Protein AF-A0A2T8IE74-F1 (afdb_monomer)

Nearest PDB structures (foldseek):
  3btu-assembly3_F  TM=2.403E-01  e=1.878E+00  Saccharomyces cerevisiae
  3adf-assembly3_B  TM=2.514E-01  e=2.597E+00  Galaxea fascicularis
  3btu-assembly2_D  TM=2.233E-01  e=7.255E+00  Saccharomyces cerevisiae

Radius of gyration: 17.08 Å; Cα contacts (8 Å, |Δi|>4): 304; chains: 1; bounding box: 53×42×48 Å

pLDDT: mean 70.09, std 20.82, range [29.59, 95.25]

Solvent-accessible surface area (backbone atoms only — not comparable to full-atom values): 10323 Å² total; per-residue (Å²): 135,82,80,77,74,74,79,74,57,72,38,65,63,66,81,80,81,69,81,76,75,88,56,88,86,62,80,79,72,52,44,34,34,40,48,44,58,26,19,52,44,92,63,86,58,88,46,43,16,59,42,58,45,91,88,68,46,58,37,36,40,20,61,49,80,40,68,67,94,40,70,12,36,39,28,43,29,40,92,89,51,58,76,83,41,43,71,45,75,30,35,51,78,47,66,53,54,55,36,37,34,31,37,41,29,35,57,97,37,65,93,53,68,40,40,33,39,41,33,54,56,49,86,91,41,71,27,40,42,45,69,55,79,77,75,63,82,87,64,78,85,58,80,81,81,79,89,54,100,83,55,89,76,77,87,64,88,95,63,88,66,49,83,34,47,32,82,82,114

Secondary structure (DSSP, 8-state):
---------GGGS-----PPP--TTPPPPSEEEE-SBPEE----STTEEEEE-TTS-EEEEEEE---TTSEEEEEEE-TTS-GGGEEEEEEEEEEETTEEEEEEEEGGGTTSPEEEEEE--BTTBPPEEEEEPPP-GGG-SS----S-TT------TT---EEEE----

Organism: NCBI:txid206008

Structure (mmCIF, N/CA/C/O backbone):
data_AF-A0A2T8IE74-F1
#
_entry.id   AF-A0A2T8IE74-F1
#
loop_
_atom_site.group_PDB
_atom_site.id
_atom_site.type_symbol
_atom_site.label_atom_id
_atom_site.label_alt_id
_atom_site.label_comp_id
_atom_site.label_asym_id
_atom_site.label_entity_id
_atom_site.label_seq_id
_atom_site.pdbx_PDB_ins_code
_atom_site.Cartn_x
_atom_site.Cartn_y
_atom_site.Cartn_z
_atom_site.occupancy
_atom_site.B_iso_or_equiv
_atom_site.auth_seq_id
_atom_site.auth_comp_id
_atom_site.auth_asym_id
_atom_site.auth_atom_id
_atom_site.pdbx_PDB_model_num
ATOM 1 N N . MET A 1 1 ? -10.900 -26.994 -29.353 1.00 33.62 1 MET A N 1
ATOM 2 C CA . MET A 1 1 ? -10.834 -25.547 -29.061 1.00 33.62 1 MET A CA 1
ATOM 3 C C . MET A 1 1 ? -10.708 -25.401 -27.554 1.00 33.62 1 MET A C 1
ATOM 5 O O . MET A 1 1 ? -11.713 -25.458 -26.861 1.00 33.62 1 MET A O 1
ATOM 9 N N . SER A 1 2 ? -9.480 -25.367 -27.034 1.00 34.28 2 SER A N 1
ATOM 10 C CA . SER A 1 2 ? -9.249 -25.245 -25.591 1.00 34.28 2 SER A CA 1
ATOM 11 C C . SER A 1 2 ? -9.491 -23.800 -25.178 1.00 34.28 2 SER A C 1
ATOM 13 O O . SER A 1 2 ? -8.825 -22.900 -25.685 1.00 34.28 2 SER A O 1
ATOM 15 N N . ALA A 1 3 ? -10.462 -23.580 -24.293 1.00 34.62 3 ALA A N 1
ATOM 16 C CA . ALA A 1 3 ? -10.651 -22.296 -23.642 1.00 34.62 3 ALA A CA 1
ATOM 17 C C . ALA A 1 3 ? -9.392 -22.006 -22.821 1.00 34.62 3 ALA A C 1
ATOM 19 O O . ALA A 1 3 ? -9.129 -22.648 -21.805 1.00 34.62 3 ALA A O 1
ATOM 20 N N . GLN A 1 4 ? -8.580 -21.074 -23.308 1.00 34.59 4 GLN A N 1
ATOM 21 C CA . GLN A 1 4 ? -7.476 -20.519 -22.553 1.00 34.59 4 GLN A CA 1
ATOM 22 C C . GLN A 1 4 ? -8.116 -19.700 -21.430 1.00 34.59 4 GLN A C 1
ATOM 24 O O . GLN A 1 4 ? -8.514 -18.554 -21.633 1.00 34.59 4 GLN A O 1
ATOM 29 N N . VAL A 1 5 ? -8.300 -20.320 -20.262 1.00 36.34 5 VAL A N 1
ATOM 30 C CA . VAL A 1 5 ? -8.576 -19.589 -19.027 1.00 36.34 5 VAL A CA 1
ATOM 31 C C . VAL A 1 5 ? -7.344 -18.725 -18.816 1.00 36.34 5 VAL A C 1
ATOM 33 O O . VAL A 1 5 ? -6.303 -19.203 -18.371 1.00 36.34 5 VAL A O 1
ATOM 36 N N . SER A 1 6 ? -7.427 -17.469 -19.254 1.00 40.53 6 SER A N 1
ATOM 37 C CA . SER A 1 6 ? -6.499 -16.434 -18.827 1.00 40.53 6 SER A CA 1
ATOM 38 C C . SER A 1 6 ? -6.548 -16.475 -17.309 1.00 40.53 6 SER A C 1
ATOM 40 O O . SER A 1 6 ? -7.582 -16.160 -16.722 1.00 40.53 6 SER A O 1
ATOM 42 N N . SER A 1 7 ? -5.497 -17.007 -16.688 1.00 40.0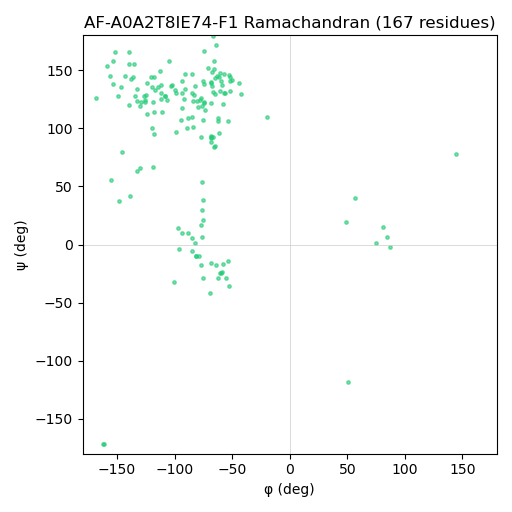6 7 SER A N 1
ATOM 43 C CA . SER A 1 7 ? -5.357 -17.050 -15.240 1.00 40.06 7 SER A CA 1
ATOM 44 C C . SER A 1 7 ? -5.252 -15.605 -14.773 1.00 40.06 7 SER A C 1
ATOM 46 O O . SER A 1 7 ? -4.153 -15.064 -14.665 1.00 40.06 7 SER A O 1
ATOM 48 N N . VAL A 1 8 ? -6.398 -14.949 -14.583 1.00 52.50 8 VAL A N 1
ATOM 49 C CA . VAL A 1 8 ? -6.469 -13.613 -14.004 1.00 52.50 8 VAL A CA 1
ATOM 50 C C . VAL A 1 8 ? -5.920 -13.763 -12.598 1.00 52.50 8 VAL A C 1
ATOM 52 O O . VAL A 1 8 ? -6.496 -14.441 -11.752 1.00 52.50 8 VAL A O 1
ATOM 55 N N . HIS A 1 9 ? -4.731 -13.217 -12.406 1.00 59.22 9 HIS A N 1
ATOM 56 C CA . HIS A 1 9 ? -4.001 -13.291 -11.159 1.00 59.22 9 HIS A CA 1
ATOM 57 C C . HIS A 1 9 ? -4.873 -12.700 -10.025 1.00 59.22 9 HIS A C 1
ATOM 59 O O . HIS A 1 9 ? -5.425 -11.616 -10.233 1.00 59.22 9 HIS A O 1
ATOM 65 N N . PRO A 1 10 ? -5.051 -13.376 -8.869 1.00 59.38 10 PRO A N 1
ATOM 66 C CA . PRO A 1 10 ? -6.010 -12.973 -7.830 1.00 59.38 10 PRO A CA 1
ATOM 67 C C . PRO A 1 10 ? -5.856 -11.519 -7.373 1.00 59.38 10 PRO A C 1
ATOM 69 O O . PRO A 1 10 ? -6.855 -10.825 -7.174 1.00 59.38 10 PRO A O 1
ATOM 72 N N . SER A 1 11 ? -4.618 -11.013 -7.322 1.00 66.38 11 SER A N 1
ATOM 73 C CA . SER A 1 11 ? -4.338 -9.606 -7.013 1.00 66.38 11 SER A CA 1
ATOM 74 C C . SER A 1 11 ? -4.995 -8.585 -7.960 1.00 66.38 11 SER A C 1
ATOM 76 O O . SER A 1 11 ? -5.096 -7.415 -7.607 1.00 66.38 11 SER A O 1
ATOM 78 N N . LEU A 1 12 ? -5.471 -8.979 -9.145 1.00 72.94 12 LEU A N 1
ATOM 79 C CA . LEU A 1 12 ? -6.146 -8.091 -10.104 1.00 72.94 12 LEU A CA 1
ATOM 80 C C . LEU A 1 12 ? -7.643 -7.920 -9.823 1.00 72.94 12 LEU A C 1
ATOM 82 O O . LEU A 1 12 ? -8.314 -7.147 -10.505 1.00 72.94 12 LEU A O 1
ATOM 86 N N . CYS A 1 13 ? -8.186 -8.648 -8.848 1.00 77.44 13 CYS A N 1
ATOM 87 C CA . CYS A 1 13 ? -9.604 -8.634 -8.505 1.00 77.44 13 CYS A CA 1
ATOM 88 C C . CYS A 1 13 ? -9.809 -8.150 -7.060 1.00 77.44 13 CYS A C 1
ATOM 90 O O . CYS A 1 13 ? -10.239 -8.932 -6.213 1.00 77.44 13 CYS A O 1
ATOM 92 N N . PRO A 1 14 ? -9.512 -6.869 -6.753 1.00 75.00 14 PRO A N 1
ATOM 93 C CA . PRO A 1 14 ? -9.696 -6.332 -5.410 1.00 75.00 14 PRO A CA 1
ATOM 94 C C . PRO A 1 14 ? -11.160 -6.437 -4.962 1.00 75.00 14 PRO A C 1
ATOM 96 O O . PRO A 1 14 ? -12.057 -6.135 -5.766 1.00 75.00 14 PRO A O 1
ATOM 99 N N . PRO A 1 15 ? -11.421 -6.777 -3.686 1.00 78.19 15 PRO A N 1
ATOM 100 C CA . PRO A 1 15 ? -12.768 -6.835 -3.145 1.00 78.19 15 PRO A CA 1
ATOM 101 C C . PRO A 1 15 ? -13.551 -5.543 -3.404 1.00 78.19 15 PRO A C 1
ATOM 103 O O . PRO A 1 15 ? -13.024 -4.423 -3.385 1.00 78.19 15 PRO A O 1
ATOM 106 N N . ARG A 1 16 ? -14.851 -5.680 -3.660 1.00 74.69 16 ARG A N 1
ATOM 107 C CA . ARG A 1 16 ? -15.762 -4.537 -3.614 1.00 74.69 16 ARG A CA 1
ATOM 108 C C . ARG A 1 16 ? -16.167 -4.365 -2.158 1.00 74.69 16 ARG A C 1
ATOM 110 O O . ARG A 1 16 ? -16.997 -5.124 -1.670 1.00 74.69 16 ARG A O 1
ATOM 117 N N . HIS A 1 17 ? -15.555 -3.410 -1.461 1.00 69.00 17 HIS A N 1
ATOM 118 C CA . HIS A 1 17 ? -16.092 -2.969 -0.178 1.00 69.00 17 HIS A CA 1
ATOM 119 C C . HIS A 1 17 ? -17.521 -2.481 -0.425 1.00 69.00 17 HIS A C 1
ATOM 121 O O . HIS A 1 17 ? -17.747 -1.627 -1.285 1.00 69.00 17 HIS A O 1
ATOM 127 N N . GLY A 1 18 ? -18.488 -3.106 0.246 1.00 56.12 18 GLY A N 1
ATOM 128 C CA . GLY A 1 18 ? -19.866 -2.632 0.251 1.00 56.12 18 GLY A CA 1
ATOM 129 C C . GLY A 1 18 ? -19.976 -1.293 0.979 1.00 56.12 18 GLY A C 1
ATOM 130 O O . GLY A 1 18 ? -18.993 -0.760 1.494 1.00 56.12 18 GLY A O 1
ATOM 131 N N . HIS A 1 19 ? -21.189 -0.752 1.037 1.00 51.59 19 HIS A N 1
ATOM 132 C CA . HIS A 1 19 ? -21.475 0.351 1.948 1.00 51.59 19 HIS A CA 1
ATOM 133 C C . HIS A 1 19 ? -21.187 -0.107 3.390 1.00 51.59 19 HIS A C 1
ATOM 135 O O . HIS A 1 19 ? -21.541 -1.248 3.714 1.00 51.59 19 HIS A O 1
ATOM 141 N N . PRO A 1 20 ? -20.543 0.718 4.238 1.00 55.06 20 PRO A N 1
ATOM 142 C CA . PRO A 1 20 ? -20.442 0.412 5.658 1.00 55.06 20 PRO A CA 1
ATOM 143 C C . PRO A 1 20 ? -21.846 0.125 6.210 1.00 55.06 20 PRO A C 1
ATOM 145 O O . PRO A 1 20 ? -22.801 0.776 5.774 1.00 55.06 20 PRO A O 1
ATOM 148 N N . PRO A 1 21 ? -22.012 -0.858 7.108 1.00 54.53 21 PRO A N 1
ATOM 149 C CA . PRO A 1 21 ? -23.257 -0.978 7.853 1.00 54.53 21 PRO A CA 1
ATOM 150 C C . PRO A 1 21 ? -23.590 0.362 8.534 1.00 54.53 21 PRO A C 1
ATOM 152 O O . PRO A 1 21 ? -22.698 1.130 8.891 1.00 54.53 21 PRO A O 1
ATOM 155 N N . ASP A 1 22 ? -24.883 0.675 8.640 1.00 55.12 22 ASP A N 1
ATOM 156 C CA . ASP A 1 22 ? -25.358 1.840 9.388 1.00 55.12 22 ASP A CA 1
ATOM 157 C C . ASP A 1 22 ? -25.053 1.602 10.872 1.00 55.12 22 ASP A C 1
ATOM 159 O O . ASP A 1 22 ? -25.802 0.931 11.584 1.00 55.12 22 ASP A O 1
ATOM 163 N N . ASP A 1 23 ? -23.890 2.078 11.310 1.00 57.84 23 ASP A N 1
ATOM 164 C CA . ASP A 1 23 ? -23.312 1.782 12.617 1.00 57.84 23 ASP A CA 1
ATOM 165 C C . ASP A 1 23 ? -23.995 2.557 13.754 1.00 57.84 23 ASP A C 1
ATOM 167 O O . ASP A 1 23 ? -23.342 2.883 14.731 1.00 57.84 23 ASP A O 1
ATOM 171 N N . GLY A 1 24 ? -25.287 2.899 13.672 1.00 60.75 24 GLY A N 1
ATOM 172 C CA . GLY A 1 24 ? -26.109 3.335 14.817 1.00 60.75 24 GLY A CA 1
ATOM 173 C C . GLY A 1 24 ? -25.531 4.431 15.740 1.00 60.75 24 GLY A C 1
ATOM 174 O O . GLY A 1 24 ? -25.974 4.549 16.882 1.00 60.75 24 GLY A O 1
ATOM 175 N N . GLY A 1 25 ? -24.539 5.209 15.289 1.00 61.03 25 GLY A N 1
ATOM 176 C CA . GLY A 1 25 ? -23.788 6.187 16.086 1.00 61.03 25 GLY A CA 1
ATOM 177 C C . GLY A 1 25 ? -22.597 5.655 16.909 1.00 61.03 25 GLY A C 1
ATOM 178 O O . GLY A 1 25 ? -22.019 6.429 17.673 1.00 61.03 25 GLY A O 1
ATOM 179 N N . ALA A 1 26 ? -22.205 4.383 16.790 1.00 65.44 26 ALA A N 1
ATOM 180 C CA . ALA A 1 26 ? -21.007 3.852 17.440 1.00 65.44 26 ALA A CA 1
ATOM 181 C C . ALA A 1 26 ? -19.727 4.328 16.719 1.00 65.44 26 ALA A C 1
ATOM 183 O O . ALA A 1 26 ? -19.686 4.349 15.487 1.00 65.44 26 ALA A O 1
ATOM 184 N N . PRO A 1 27 ? -18.666 4.716 17.452 1.00 65.06 27 PRO A N 1
ATOM 185 C CA . PRO A 1 27 ? -17.401 5.087 16.833 1.00 65.06 27 PRO A CA 1
ATOM 186 C C . PRO A 1 27 ? -16.770 3.877 16.123 1.00 65.06 27 PRO A C 1
ATOM 188 O O . PRO A 1 27 ? -16.859 2.756 16.635 1.00 65.06 27 PRO A O 1
ATOM 191 N N . PRO A 1 28 ? -16.110 4.088 14.969 1.00 68.50 28 PRO A N 1
ATOM 192 C CA . PRO A 1 28 ? -15.467 3.010 14.234 1.00 68.50 28 PRO A CA 1
ATOM 193 C C . PRO A 1 28 ? -14.384 2.341 15.096 1.00 68.50 28 PRO A C 1
ATOM 195 O O . PRO A 1 28 ? -13.740 3.006 15.916 1.00 68.50 28 PRO A O 1
ATOM 198 N N . PRO A 1 29 ? -14.157 1.029 14.923 1.00 73.44 29 PRO A N 1
ATOM 199 C CA . PRO A 1 29 ? -13.144 0.322 15.685 1.00 73.44 29 PRO A CA 1
ATOM 200 C C . PRO A 1 29 ? -11.758 0.903 15.405 1.00 73.44 29 PRO A C 1
ATOM 202 O O . PRO A 1 29 ? -11.412 1.250 14.275 1.00 73.44 29 PRO A O 1
ATOM 205 N N . SER A 1 30 ? -10.923 0.936 16.442 1.00 76.94 30 SER A N 1
ATOM 206 C CA . SER A 1 30 ? -9.517 1.338 16.350 1.00 76.94 30 SER A CA 1
ATOM 207 C C . SER A 1 30 ? -8.639 0.259 15.713 1.00 76.94 30 SER A C 1
ATOM 209 O O . SER A 1 30 ? -7.453 0.202 16.003 1.00 76.94 30 SER A O 1
ATOM 211 N N . TRP A 1 31 ? -9.204 -0.676 14.951 1.00 81.06 31 TRP A N 1
ATOM 212 C CA . TRP A 1 31 ? -8.489 -1.792 14.343 1.00 81.06 31 TRP A CA 1
ATOM 213 C C . TRP A 1 31 ? -9.198 -2.275 13.080 1.00 81.06 31 TRP A C 1
ATOM 215 O O . TRP A 1 31 ? -10.402 -2.070 12.908 1.00 81.06 31 TRP A O 1
ATOM 225 N N . VAL A 1 32 ? -8.447 -2.941 12.204 1.00 84.75 32 VAL A N 1
ATOM 226 C CA . VAL A 1 32 ? -8.966 -3.560 10.979 1.00 84.75 32 VAL A CA 1
ATOM 227 C C . VAL A 1 32 ? -8.400 -4.965 10.791 1.00 84.75 32 VAL A C 1
ATOM 229 O O . VAL A 1 32 ? -7.310 -5.282 11.272 1.00 84.75 32 VAL A O 1
ATOM 232 N N . LEU A 1 33 ? -9.131 -5.802 10.054 1.00 86.75 33 LEU A N 1
ATOM 233 C CA . LEU A 1 33 ? -8.581 -7.028 9.477 1.00 86.75 33 LEU A CA 1
ATOM 234 C C . LEU A 1 33 ? -7.835 -6.653 8.200 1.00 86.75 33 LEU A C 1
ATOM 236 O O . LEU A 1 33 ? -8.442 -6.047 7.322 1.00 86.75 33 LEU A O 1
ATOM 240 N N . LEU A 1 34 ? -6.551 -6.994 8.093 1.00 87.44 34 LEU A N 1
ATOM 241 C CA . LEU A 1 34 ? -5.734 -6.675 6.919 1.00 87.44 34 LEU A CA 1
ATOM 242 C C . LEU A 1 34 ? -5.433 -7.929 6.091 1.00 87.44 34 LEU A C 1
ATOM 244 O O . LEU A 1 34 ? -4.915 -8.916 6.620 1.00 87.44 34 LEU A O 1
ATOM 248 N N . ASP A 1 35 ? -5.723 -7.867 4.791 1.00 87.94 35 ASP A N 1
ATOM 249 C CA . ASP A 1 35 ? -5.250 -8.846 3.815 1.00 87.94 35 ASP A CA 1
ATOM 250 C C . ASP A 1 35 ? -3.727 -8.745 3.674 1.00 87.94 35 ASP A C 1
ATOM 252 O O . ASP A 1 35 ? -3.162 -7.662 3.494 1.00 87.94 35 ASP A O 1
ATOM 256 N N . LEU A 1 36 ? -3.060 -9.894 3.752 1.00 85.62 36 LEU A N 1
ATOM 257 C CA . LEU A 1 36 ? -1.616 -9.986 3.583 1.00 85.62 36 LEU A CA 1
ATOM 258 C C . LEU A 1 36 ? -1.188 -9.893 2.119 1.00 85.62 36 LEU A C 1
ATOM 260 O O . LEU A 1 36 ? -0.019 -9.623 1.831 1.00 85.62 36 LEU A O 1
ATOM 264 N N . HIS A 1 37 ? -2.121 -10.098 1.196 1.00 85.94 37 HIS A N 1
ATOM 265 C CA . HIS A 1 37 ? -1.908 -9.884 -0.222 1.00 85.94 37 HIS A CA 1
ATOM 266 C C . HIS A 1 37 ? -2.353 -8.472 -0.589 1.00 85.94 37 HIS A C 1
ATOM 268 O O . HIS A 1 37 ? -3.453 -8.025 -0.265 1.00 85.94 37 HIS A O 1
ATOM 274 N N . ALA A 1 38 ? -1.481 -7.757 -1.289 1.00 86.19 38 ALA A N 1
ATOM 275 C CA . ALA A 1 38 ? -1.827 -6.481 -1.877 1.00 86.19 38 ALA A CA 1
ATOM 276 C C . ALA A 1 38 ? -2.278 -6.675 -3.329 1.00 86.19 38 ALA A C 1
ATOM 278 O O . ALA A 1 38 ? -1.735 -7.472 -4.100 1.00 86.19 38 ALA A O 1
ATOM 279 N N . TYR A 1 39 ? -3.295 -5.908 -3.696 1.00 87.31 39 TYR A N 1
ATOM 280 C CA . TYR A 1 39 ? -3.957 -5.976 -4.989 1.00 87.31 39 TYR A CA 1
ATOM 281 C C . TYR A 1 39 ? -3.299 -5.019 -5.974 1.00 87.31 39 TYR A C 1
ATOM 283 O O . TYR A 1 39 ? -2.856 -3.940 -5.597 1.00 87.31 39 TYR A O 1
ATOM 291 N N . VAL A 1 40 ? -3.268 -5.373 -7.251 1.00 86.88 40 VAL A N 1
ATOM 292 C CA . VAL A 1 40 ? -2.754 -4.516 -8.318 1.00 86.88 40 VAL A CA 1
ATOM 293 C C . VAL A 1 40 ? -3.938 -3.848 -9.003 1.00 86.88 40 VAL A C 1
ATOM 295 O O . VAL A 1 40 ? -4.597 -4.454 -9.846 1.00 86.88 40 VAL A O 1
ATOM 298 N N . ALA A 1 41 ? -4.248 -2.614 -8.608 1.00 86.31 41 ALA A N 1
ATOM 299 C CA . ALA A 1 41 ? -5.403 -1.892 -9.132 1.00 86.31 41 ALA A CA 1
ATOM 300 C C . ALA A 1 41 ? -5.255 -0.373 -9.011 1.00 86.31 41 ALA A C 1
ATOM 302 O O . ALA A 1 41 ? -4.739 0.143 -8.019 1.00 86.31 41 ALA A O 1
ATOM 303 N N . ASP A 1 42 ? -5.785 0.340 -10.003 1.00 88.50 42 ASP A N 1
ATOM 304 C CA . ASP A 1 42 ? -5.927 1.793 -9.993 1.00 88.50 42 ASP A CA 1
ATOM 305 C C . ASP A 1 42 ? -7.117 2.198 -9.102 1.00 88.50 42 ASP A C 1
ATOM 307 O O . ASP A 1 42 ? -8.269 2.192 -9.536 1.00 88.50 42 ASP A O 1
ATOM 311 N N . ARG A 1 43 ? -6.852 2.466 -7.817 1.00 84.75 43 ARG A N 1
ATOM 312 C CA . ARG A 1 43 ? -7.863 2.904 -6.839 1.00 84.75 43 ARG A CA 1
ATOM 313 C C . ARG A 1 43 ? -7.418 4.143 -6.074 1.00 84.75 43 ARG A C 1
ATOM 315 O O . ARG A 1 43 ? -7.186 4.068 -4.879 1.00 84.75 43 ARG A O 1
ATOM 322 N N . GLU A 1 44 ? -7.280 5.278 -6.744 1.00 88.38 44 GLU A N 1
ATOM 323 C CA . GLU A 1 44 ? -6.916 6.524 -6.064 1.00 88.38 44 GLU A CA 1
ATOM 324 C C . GLU A 1 44 ? -8.028 7.059 -5.142 1.00 88.38 44 GLU A C 1
ATOM 326 O O . GLU A 1 44 ? -9.212 7.028 -5.478 1.00 88.38 44 GLU A O 1
ATOM 331 N N . ASN A 1 45 ? -7.639 7.551 -3.964 1.00 87.56 45 ASN A N 1
ATOM 332 C CA . ASN A 1 45 ? -8.503 8.162 -2.951 1.00 87.56 45 ASN A CA 1
ATOM 333 C C . ASN A 1 45 ? -7.663 8.994 -1.943 1.00 87.56 45 ASN A C 1
ATOM 335 O O . ASN A 1 45 ? -6.450 9.139 -2.093 1.00 87.56 45 ASN A O 1
ATOM 339 N N . ALA A 1 46 ? -8.283 9.476 -0.861 1.00 88.25 46 ALA A N 1
ATOM 340 C CA . ALA A 1 46 ? -7.616 10.266 0.182 1.00 88.25 46 ALA A CA 1
ATOM 341 C C . ALA A 1 46 ? -6.514 9.525 0.979 1.00 88.25 46 ALA A C 1
ATOM 343 O O . ALA A 1 46 ? -5.687 10.173 1.616 1.00 88.25 46 ALA A O 1
ATOM 344 N N . THR A 1 47 ? -6.475 8.189 0.949 1.00 90.19 47 THR A N 1
ATOM 345 C CA . THR A 1 47 ? -5.438 7.354 1.590 1.00 90.19 47 THR A CA 1
ATOM 346 C C . THR A 1 47 ? -4.341 6.942 0.603 1.00 90.19 47 THR A C 1
ATOM 348 O O . THR A 1 47 ? -3.554 6.036 0.869 1.00 90.19 47 THR A O 1
ATOM 351 N N . SER A 1 48 ? -4.274 7.589 -0.562 1.00 94.12 48 SER A N 1
ATOM 352 C CA . SER A 1 48 ? -3.271 7.282 -1.578 1.00 94.12 48 SER A CA 1
ATOM 353 C C . SER A 1 48 ? -1.956 7.999 -1.303 1.00 94.12 48 SER A C 1
ATOM 355 O O . SER A 1 48 ? -1.906 9.223 -1.222 1.00 94.12 48 SER A O 1
ATOM 357 N N . ALA A 1 49 ? -0.880 7.226 -1.204 1.00 95.25 49 ALA A N 1
ATOM 358 C CA . ALA A 1 49 ? 0.483 7.708 -1.067 1.00 95.25 49 ALA A CA 1
ATOM 359 C C . ALA A 1 49 ? 1.312 7.391 -2.316 1.00 95.25 49 ALA A C 1
ATOM 361 O O . ALA A 1 49 ? 1.112 6.371 -2.978 1.00 95.25 49 ALA A O 1
ATOM 362 N N . TYR A 1 50 ? 2.280 8.257 -2.604 1.00 95.12 50 TYR A N 1
ATOM 363 C CA . TYR A 1 50 ? 3.106 8.209 -3.806 1.00 95.12 50 TYR A CA 1
ATOM 364 C C . TYR A 1 50 ? 4.573 8.000 -3.454 1.00 95.12 50 TYR A C 1
ATOM 366 O O . TYR A 1 50 ? 5.066 8.546 -2.468 1.00 95.12 50 TYR A O 1
ATOM 374 N N . GLY A 1 51 ? 5.285 7.244 -4.284 1.00 92.12 51 GLY A N 1
ATOM 375 C CA . GLY A 1 51 ? 6.712 7.002 -4.124 1.00 92.12 51 GLY A CA 1
ATOM 376 C C . GLY A 1 51 ? 7.370 6.507 -5.405 1.00 92.12 51 GLY A C 1
ATOM 377 O O . GLY A 1 51 ? 6.766 6.486 -6.479 1.00 92.12 51 GLY A O 1
ATOM 378 N N . VAL A 1 52 ? 8.634 6.104 -5.279 1.00 90.69 52 VAL A N 1
ATOM 379 C CA . VAL A 1 52 ? 9.461 5.639 -6.398 1.00 90.69 52 VAL A CA 1
ATOM 380 C C . VAL A 1 52 ? 10.200 4.365 -5.999 1.00 90.69 52 VAL A C 1
ATOM 382 O O . VAL A 1 52 ? 10.882 4.322 -4.972 1.00 90.69 52 VAL A O 1
ATOM 385 N N . MET A 1 53 ? 10.089 3.323 -6.818 1.00 86.44 53 MET A N 1
ATOM 386 C CA . MET A 1 53 ? 10.769 2.039 -6.627 1.00 86.44 53 MET A CA 1
ATOM 387 C C . MET A 1 53 ? 12.264 2.125 -6.968 1.00 86.44 53 MET A C 1
ATOM 389 O O . MET A 1 53 ? 12.738 3.107 -7.537 1.00 86.44 53 MET A O 1
ATOM 393 N N . SER A 1 54 ? 13.057 1.120 -6.586 1.00 84.00 54 SER A N 1
ATOM 394 C CA . SER A 1 54 ? 14.515 1.103 -6.796 1.00 84.00 54 SER A CA 1
ATOM 395 C C . SER A 1 54 ? 14.939 1.168 -8.263 1.00 84.00 54 SER A C 1
ATOM 397 O O . SER A 1 54 ? 16.039 1.631 -8.555 1.00 84.00 54 SER A O 1
ATOM 399 N N . ASN A 1 55 ? 14.071 0.737 -9.175 1.00 81.62 55 ASN A N 1
ATOM 400 C CA . ASN A 1 55 ? 14.257 0.832 -10.621 1.00 81.62 55 ASN A CA 1
ATOM 401 C C . ASN A 1 55 ? 13.876 2.209 -11.203 1.00 81.62 55 ASN A C 1
ATOM 403 O O . ASN A 1 55 ? 13.970 2.387 -12.412 1.00 81.62 55 ASN A O 1
ATOM 407 N N . GLY A 1 56 ? 13.447 3.163 -10.371 1.00 86.12 56 GLY A N 1
ATOM 408 C CA . GLY A 1 56 ? 13.022 4.496 -10.801 1.00 86.12 56 GLY A CA 1
ATOM 409 C C . GLY A 1 56 ? 11.549 4.596 -11.204 1.00 86.12 56 GLY A C 1
ATOM 410 O O . GLY A 1 56 ? 11.088 5.695 -11.497 1.00 86.12 56 GLY A O 1
ATOM 411 N N . GLU A 1 57 ? 10.797 3.494 -11.183 1.00 87.38 57 GLU A N 1
ATOM 412 C CA . GLU A 1 57 ? 9.381 3.512 -11.549 1.00 87.38 57 GLU A CA 1
ATOM 413 C C . GLU A 1 57 ? 8.508 4.115 -10.452 1.00 87.38 57 GLU A C 1
ATOM 415 O O . GLU A 1 57 ? 8.704 3.864 -9.257 1.00 87.38 57 GLU A O 1
ATOM 420 N N . ALA A 1 58 ? 7.509 4.888 -10.874 1.00 91.56 58 ALA A N 1
ATOM 421 C CA . ALA A 1 58 ? 6.519 5.456 -9.975 1.00 91.56 58 ALA A CA 1
ATOM 422 C C . ALA A 1 58 ? 5.621 4.355 -9.400 1.00 91.56 58 ALA A C 1
ATOM 424 O O . ALA A 1 58 ? 5.194 3.436 -10.103 1.00 91.56 58 ALA A O 1
ATOM 425 N N . ILE A 1 59 ? 5.302 4.487 -8.117 1.00 92.00 59 ILE A N 1
ATOM 426 C CA . 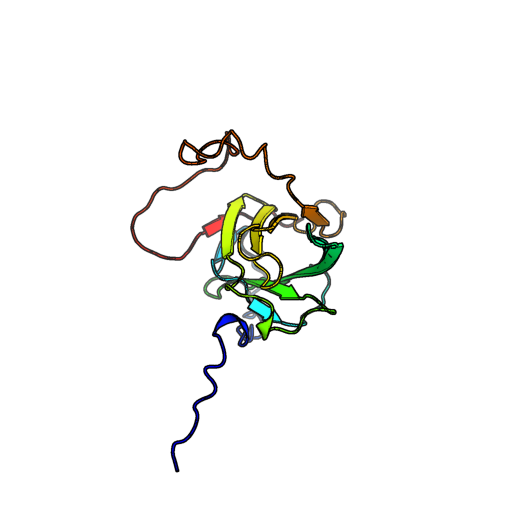ILE A 1 59 ? 4.377 3.611 -7.409 1.00 92.00 59 ILE A CA 1
ATOM 427 C C . ILE A 1 59 ? 3.396 4.465 -6.609 1.00 92.00 59 ILE A C 1
ATOM 429 O O . ILE A 1 59 ? 3.783 5.405 -5.913 1.00 92.00 59 ILE A O 1
ATOM 433 N N . ARG A 1 60 ? 2.118 4.115 -6.702 1.00 94.06 60 ARG A N 1
ATOM 434 C CA . ARG A 1 60 ? 1.055 4.623 -5.844 1.00 94.06 60 ARG A CA 1
ATOM 435 C C . ARG A 1 60 ? 0.514 3.476 -5.013 1.00 94.06 60 ARG A C 1
ATOM 437 O O . ARG A 1 60 ? 0.291 2.379 -5.518 1.00 94.06 60 ARG A O 1
ATOM 444 N N . VAL A 1 61 ? 0.312 3.740 -3.736 1.00 93.56 61 VAL A N 1
ATOM 445 C CA . VAL A 1 61 ? -0.204 2.774 -2.776 1.00 93.56 61 VAL A CA 1
ATOM 446 C C . VAL A 1 61 ? -1.423 3.373 -2.126 1.00 93.56 61 VAL A C 1
ATOM 448 O O . VAL A 1 61 ? -1.363 4.492 -1.624 1.00 93.56 61 VAL A O 1
ATOM 451 N N . THR A 1 62 ? -2.511 2.624 -2.115 1.00 92.81 62 THR A N 1
ATOM 452 C CA . THR A 1 62 ? -3.774 3.083 -1.562 1.00 92.81 62 THR A CA 1
ATOM 453 C C . THR A 1 62 ? -4.271 2.099 -0.529 1.00 92.81 62 THR A C 1
ATOM 455 O O . THR A 1 62 ? -4.456 0.918 -0.831 1.00 92.81 62 THR A O 1
ATOM 458 N N . PHE A 1 63 ? -4.527 2.587 0.683 1.00 90.56 63 PHE A N 1
ATOM 459 C CA . PHE A 1 63 ? -5.092 1.748 1.725 1.00 90.56 63 PHE A CA 1
ATOM 460 C C . PHE A 1 63 ? -6.621 1.763 1.665 1.00 90.56 63 PHE A C 1
ATOM 462 O O . PHE A 1 63 ? -7.261 2.771 1.968 1.00 90.56 63 PHE A O 1
ATOM 469 N N . CYS A 1 64 ? -7.217 0.649 1.247 1.00 88.75 64 CYS A N 1
ATOM 470 C CA . CYS A 1 64 ? -8.662 0.477 1.221 1.00 88.75 64 CYS A CA 1
ATOM 471 C C . CYS A 1 64 ? -9.097 -0.089 2.572 1.00 88.75 64 CYS A C 1
ATOM 473 O O . CYS A 1 64 ? -8.954 -1.286 2.819 1.00 88.75 64 CYS A O 1
ATOM 475 N N . THR A 1 65 ? -9.608 0.772 3.448 1.00 86.19 65 THR A N 1
ATOM 476 C CA . THR A 1 65 ? -10.124 0.358 4.753 1.00 86.19 65 THR A CA 1
ATOM 477 C C . THR A 1 65 ? -11.578 -0.097 4.649 1.00 86.19 65 THR A C 1
ATOM 479 O O . THR A 1 65 ? -12.355 0.392 3.823 1.00 86.19 65 THR A O 1
ATOM 482 N N . ALA A 1 66 ? -11.935 -1.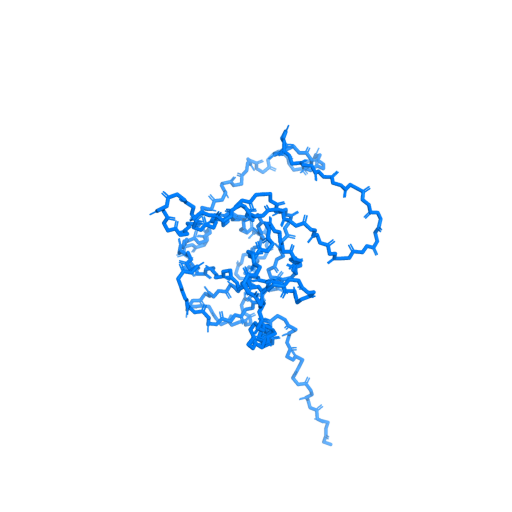069 5.479 1.00 84.75 66 ALA A N 1
ATOM 483 C CA . ALA A 1 66 ? -13.299 -1.511 5.713 1.00 84.75 66 ALA A CA 1
ATOM 484 C C . ALA A 1 66 ? -13.476 -1.882 7.191 1.00 84.75 66 ALA A C 1
ATOM 486 O O . ALA A 1 66 ? -12.537 -2.411 7.798 1.00 84.75 66 ALA A O 1
ATOM 487 N N . PRO A 1 67 ? -14.657 -1.619 7.776 1.00 82.00 67 PRO A N 1
ATOM 488 C CA . PRO A 1 67 ? -14.937 -2.009 9.148 1.00 82.00 67 PRO A CA 1
ATOM 489 C C . PRO A 1 67 ? -15.006 -3.545 9.263 1.00 82.00 67 PRO A C 1
ATOM 491 O O . PRO A 1 67 ? -15.629 -4.195 8.415 1.00 82.00 67 PRO A O 1
ATOM 494 N N . PRO A 1 68 ? -14.408 -4.151 10.304 1.00 79.94 68 PRO A N 1
ATOM 495 C CA . PRO A 1 68 ? -14.613 -5.560 10.625 1.00 79.94 68 PRO A CA 1
ATOM 496 C C . PRO A 1 68 ? -16.112 -5.924 10.672 1.00 79.94 68 PRO A C 1
ATOM 498 O O . PRO A 1 68 ? -16.911 -5.130 11.167 1.00 79.94 68 PRO A O 1
ATOM 501 N N . PRO A 1 69 ? -16.524 -7.111 10.181 1.00 80.50 69 PRO A N 1
ATOM 502 C CA . PRO A 1 69 ? -15.696 -8.251 9.776 1.00 80.50 69 PRO A CA 1
ATOM 503 C C . PRO A 1 69 ? -15.165 -8.186 8.333 1.00 80.50 69 PRO A C 1
ATOM 505 O O . PRO A 1 69 ? -14.575 -9.159 7.867 1.00 80.50 69 PRO A O 1
ATOM 508 N N . LEU A 1 70 ? -15.376 -7.084 7.603 1.00 84.00 70 LEU A N 1
ATOM 509 C CA . LEU A 1 70 ? -14.802 -6.931 6.267 1.00 84.00 70 LEU A CA 1
ATOM 510 C C . LEU A 1 70 ? -13.275 -6.802 6.350 1.00 84.00 70 LEU A C 1
ATOM 512 O O . LEU A 1 70 ? -12.720 -6.271 7.313 1.00 84.00 70 LEU A O 1
ATOM 516 N N . VAL A 1 71 ? -12.601 -7.299 5.315 1.00 85.31 71 VAL A N 1
ATOM 517 C CA . VAL A 1 71 ? -11.140 -7.314 5.230 1.00 85.31 71 VAL A CA 1
ATOM 518 C C . VAL A 1 71 ? -10.671 -6.071 4.484 1.00 85.31 71 VAL A C 1
ATOM 520 O O . VAL A 1 71 ? -10.981 -5.895 3.310 1.00 85.31 71 VAL A O 1
ATOM 523 N N . SER A 1 72 ? -9.917 -5.222 5.172 1.00 88.62 72 SER A N 1
ATOM 524 C CA . SER A 1 72 ? -9.161 -4.124 4.575 1.00 88.62 72 SER A CA 1
ATOM 525 C C . SER A 1 72 ? -7.982 -4.668 3.776 1.00 88.62 72 SER A C 1
ATOM 527 O O . SER A 1 72 ? -7.425 -5.712 4.101 1.00 88.62 72 SER A O 1
ATOM 529 N N . TYR A 1 73 ? -7.547 -3.945 2.753 1.00 89.81 73 TYR A N 1
ATOM 530 C CA . TYR A 1 73 ? -6.424 -4.366 1.918 1.00 89.81 73 TYR A CA 1
ATOM 531 C C . TYR A 1 73 ? -5.697 -3.165 1.323 1.00 89.81 73 TYR A C 1
ATOM 533 O O . TYR A 1 73 ? -6.205 -2.042 1.295 1.00 89.81 73 TYR A O 1
ATOM 541 N N . ILE A 1 74 ? -4.503 -3.408 0.794 1.00 90.69 74 ILE A N 1
ATOM 542 C CA . ILE A 1 74 ? -3.721 -2.397 0.086 1.00 90.69 74 ILE A CA 1
ATOM 543 C C . ILE A 1 74 ? -3.820 -2.624 -1.421 1.00 90.69 74 ILE A C 1
ATOM 545 O O . ILE A 1 74 ? -3.704 -3.751 -1.899 1.00 90.69 74 ILE A O 1
ATOM 549 N N . CYS A 1 75 ? -4.004 -1.542 -2.174 1.00 90.56 75 CYS A N 1
ATOM 550 C CA . CYS A 1 75 ? -3.803 -1.516 -3.615 1.00 90.56 75 CYS A CA 1
ATOM 551 C C . CYS A 1 75 ? -2.442 -0.912 -3.947 1.00 90.56 75 CYS A C 1
ATOM 553 O O . CYS A 1 75 ? -2.094 0.159 -3.459 1.00 90.56 75 CYS A O 1
ATOM 555 N N . VAL A 1 76 ? -1.706 -1.575 -4.825 1.00 90.31 76 VAL A N 1
ATOM 556 C CA . VAL A 1 76 ? -0.489 -1.084 -5.456 1.00 90.31 76 VAL A CA 1
ATOM 557 C C . VAL A 1 76 ? -0.805 -0.782 -6.914 1.00 90.31 76 VAL A C 1
ATOM 559 O O . VAL A 1 76 ? -1.328 -1.623 -7.642 1.00 90.31 76 VAL A O 1
ATOM 562 N N . TRP A 1 77 ? -0.471 0.420 -7.356 1.00 90.25 77 TRP A N 1
ATOM 563 C CA . TRP A 1 77 ? -0.604 0.843 -8.738 1.00 90.25 77 TRP A CA 1
ATOM 564 C C . TRP A 1 77 ? 0.718 1.394 -9.249 1.00 90.25 77 TRP A C 1
ATOM 566 O O . TRP A 1 77 ? 1.305 2.290 -8.646 1.00 90.25 77 TRP A O 1
ATOM 576 N N . CYS A 1 78 ? 1.167 0.879 -10.386 1.00 88.44 78 CYS A N 1
ATOM 577 C CA . CYS A 1 78 ? 2.361 1.352 -11.070 1.00 88.44 78 CYS A CA 1
ATOM 578 C C . CYS A 1 78 ? 1.922 1.846 -12.455 1.00 88.44 78 CYS A C 1
ATOM 580 O O . CYS A 1 78 ? 1.701 1.014 -13.330 1.00 88.44 78 CYS A O 1
ATOM 582 N N . PRO A 1 79 ? 1.764 3.163 -12.679 1.00 84.25 79 PRO A N 1
ATOM 583 C CA . PRO A 1 79 ? 1.134 3.686 -13.897 1.00 84.25 79 PRO A CA 1
ATOM 584 C C . PRO A 1 79 ? 1.899 3.339 -15.181 1.00 84.25 79 PRO A C 1
ATOM 586 O O . PRO A 1 79 ? 1.297 3.201 -16.241 1.00 84.25 79 PRO A O 1
ATOM 589 N N . ASN A 1 80 ? 3.218 3.169 -15.082 1.00 84.75 80 ASN A N 1
ATOM 590 C CA . ASN A 1 80 ? 4.091 2.886 -16.222 1.00 84.75 80 ASN A CA 1
ATOM 591 C C . ASN A 1 80 ? 4.382 1.390 -16.408 1.00 84.75 80 ASN A C 1
ATOM 593 O O . ASN A 1 80 ? 5.076 1.013 -17.350 1.00 84.75 80 ASN A O 1
ATOM 597 N N . LEU A 1 81 ? 3.899 0.532 -15.504 1.00 79.25 81 LEU A N 1
ATOM 598 C CA . LEU A 1 81 ? 4.139 -0.903 -15.567 1.00 79.25 81 LEU A CA 1
ATOM 599 C C . LEU A 1 81 ? 2.842 -1.626 -15.886 1.00 79.25 81 LEU A C 1
ATOM 601 O O . LEU A 1 81 ? 1.820 -1.441 -15.227 1.00 79.25 81 LEU A O 1
ATOM 605 N N . LEU A 1 82 ? 2.903 -2.516 -16.873 1.00 78.00 82 LEU A N 1
ATOM 606 C CA . LEU A 1 82 ? 1.808 -3.447 -17.098 1.00 78.00 82 LEU A CA 1
ATOM 607 C C . LEU A 1 82 ? 1.661 -4.350 -15.865 1.00 78.00 82 LEU A C 1
ATOM 609 O O . LEU A 1 82 ? 2.674 -4.753 -15.290 1.00 78.00 82 LEU A O 1
ATOM 613 N N . PRO A 1 83 ? 0.439 -4.756 -15.481 1.00 71.19 83 PRO A N 1
ATOM 614 C CA . PRO A 1 83 ? 0.255 -5.665 -14.352 1.00 71.19 83 PRO A CA 1
ATOM 615 C C . PRO A 1 83 ? 1.046 -6.979 -14.481 1.00 71.19 83 PRO A C 1
ATOM 617 O O . PRO A 1 83 ? 1.488 -7.531 -13.481 1.00 71.19 83 PRO A O 1
ATOM 620 N N . SER A 1 84 ? 1.300 -7.444 -15.711 1.00 71.31 84 SER A N 1
ATOM 621 C CA . SER A 1 84 ? 2.137 -8.616 -16.014 1.00 71.31 84 SER A CA 1
ATOM 622 C C . SER A 1 84 ? 3.632 -8.433 -15.721 1.00 71.31 84 SER A C 1
ATOM 624 O O . SER A 1 84 ? 4.376 -9.412 -15.697 1.00 71.31 84 SER A O 1
ATOM 626 N N . GLU A 1 85 ? 4.092 -7.194 -15.541 1.00 74.88 85 GLU A N 1
ATOM 627 C CA . GLU A 1 85 ? 5.467 -6.876 -15.146 1.00 74.88 85 GLU A CA 1
ATOM 628 C C . GLU A 1 85 ? 5.677 -7.005 -13.634 1.00 74.88 85 GLU A C 1
ATOM 630 O O . GLU A 1 85 ? 6.816 -6.986 -13.168 1.00 74.88 85 GLU A O 1
ATOM 635 N N . LEU A 1 86 ? 4.611 -7.179 -12.851 1.00 70.06 86 LEU A N 1
ATOM 636 C CA . LEU A 1 86 ? 4.709 -7.574 -11.452 1.00 70.06 86 LEU A CA 1
ATOM 637 C C . LEU A 1 86 ? 4.813 -9.103 -11.401 1.00 70.06 86 LEU A C 1
ATOM 639 O O . LEU A 1 86 ? 3.873 -9.817 -11.730 1.00 70.06 86 LEU A O 1
ATOM 643 N N . VAL A 1 87 ? 5.994 -9.617 -11.042 1.00 61.62 87 VAL A N 1
ATOM 644 C CA . VAL A 1 87 ? 6.291 -11.070 -11.084 1.00 61.62 87 VAL A CA 1
ATOM 645 C C . VAL A 1 87 ? 5.638 -11.824 -9.942 1.00 61.62 87 VAL A C 1
ATOM 647 O O . VAL A 1 87 ? 5.372 -13.016 -10.059 1.00 61.62 87 VAL A O 1
ATOM 650 N N . MET A 1 88 ? 5.440 -11.142 -8.820 1.00 63.19 88 MET A N 1
ATOM 651 C CA . MET A 1 88 ? 4.872 -11.717 -7.614 1.00 63.19 88 MET A CA 1
ATOM 652 C C . MET A 1 88 ? 3.884 -10.726 -7.030 1.00 63.19 88 MET A C 1
ATOM 654 O O . MET A 1 88 ? 4.138 -9.517 -7.066 1.00 63.19 88 MET A O 1
ATOM 658 N N . GLU A 1 89 ? 2.779 -11.240 -6.487 1.00 70.50 89 GLU A N 1
ATOM 659 C CA . GLU A 1 89 ? 1.806 -10.389 -5.816 1.00 70.50 89 GLU A CA 1
ATOM 660 C C . GLU A 1 89 ? 2.513 -9.600 -4.708 1.00 70.50 89 GLU A C 1
ATOM 662 O O . GLU A 1 89 ? 3.260 -10.191 -3.911 1.00 70.50 89 GLU A O 1
ATOM 667 N N . PRO A 1 90 ? 2.323 -8.272 -4.658 1.00 78.25 90 PRO A N 1
ATOM 668 C CA . PRO A 1 90 ? 2.803 -7.486 -3.541 1.00 78.25 90 PRO A CA 1
ATOM 669 C C . PRO A 1 90 ? 2.316 -8.099 -2.225 1.00 78.25 90 PRO A C 1
ATOM 671 O O . PRO A 1 90 ? 1.151 -8.469 -2.099 1.00 78.25 90 PRO A O 1
ATOM 674 N N . THR A 1 91 ? 3.218 -8.265 -1.262 1.00 85.50 91 THR A N 1
ATOM 675 C CA . THR A 1 91 ? 2.912 -8.938 0.011 1.00 85.50 91 THR A CA 1
ATOM 676 C C . THR A 1 91 ? 3.136 -7.972 1.160 1.00 85.50 91 THR A C 1
ATOM 678 O O . THR A 1 91 ? 4.156 -7.281 1.185 1.00 85.50 91 THR A O 1
ATOM 681 N N . VAL A 1 92 ? 2.206 -7.933 2.107 1.00 86.06 92 VAL A N 1
ATOM 682 C CA . VAL A 1 92 ? 2.378 -7.270 3.398 1.00 86.06 92 VAL A CA 1
ATOM 683 C C . VAL A 1 92 ? 3.237 -8.168 4.285 1.00 86.06 92 VAL A C 1
ATOM 685 O O . VAL A 1 92 ? 2.939 -9.345 4.472 1.00 86.06 92 VAL A O 1
ATOM 688 N N . GLU A 1 93 ? 4.322 -7.615 4.819 1.00 85.56 93 GLU A N 1
ATOM 689 C CA . GLU A 1 93 ? 5.263 -8.334 5.685 1.00 85.56 93 GLU A CA 1
ATOM 690 C C . GLU A 1 93 ? 5.032 -8.023 7.166 1.00 85.56 93 GLU A C 1
ATOM 692 O O . GLU A 1 93 ? 5.263 -8.880 8.016 1.00 85.56 93 GLU A O 1
ATOM 697 N N . ALA A 1 94 ? 4.597 -6.800 7.474 1.00 83.25 94 ALA A N 1
ATOM 698 C CA . ALA A 1 94 ? 4.281 -6.358 8.826 1.00 83.25 94 ALA A CA 1
ATOM 699 C C . ALA A 1 94 ? 3.335 -5.154 8.789 1.00 83.25 94 ALA A C 1
ATOM 701 O O . ALA A 1 94 ? 3.347 -4.371 7.838 1.00 83.25 94 ALA A O 1
ATOM 702 N N . ALA A 1 95 ? 2.554 -4.979 9.848 1.00 85.00 95 ALA A N 1
ATOM 703 C CA . ALA A 1 95 ? 1.735 -3.797 10.063 1.00 85.00 95 ALA A CA 1
ATOM 704 C C . ALA A 1 95 ? 1.658 -3.506 11.563 1.00 85.00 95 ALA A C 1
ATOM 706 O O . ALA A 1 95 ? 1.479 -4.428 12.355 1.00 85.00 95 ALA A O 1
ATOM 707 N N . GLU A 1 96 ? 1.817 -2.239 11.930 1.00 84.81 96 GLU A N 1
ATOM 708 C CA . GLU A 1 96 ? 1.816 -1.754 13.311 1.00 84.81 96 GLU A CA 1
ATOM 709 C C . GLU A 1 96 ? 1.263 -0.333 13.317 1.00 84.81 96 GLU A C 1
ATOM 711 O O . GLU A 1 96 ? 1.754 0.512 12.570 1.00 84.81 96 GLU A O 1
ATOM 716 N N . GLU A 1 97 ? 0.268 -0.063 14.159 1.00 84.94 97 GLU A N 1
ATOM 717 C CA . GLU A 1 97 ? -0.367 1.255 14.252 1.00 84.94 97 GLU A CA 1
ATOM 718 C C . GLU A 1 97 ? -0.801 1.807 12.879 1.00 84.94 97 GLU A C 1
ATOM 720 O O . GLU A 1 97 ? -1.631 1.223 12.184 1.00 84.94 97 GLU A O 1
ATOM 725 N N . ASP A 1 98 ? -0.233 2.944 12.477 1.00 86.00 98 ASP A N 1
ATOM 726 C CA . ASP A 1 98 ? -0.487 3.613 11.208 1.00 86.00 98 ASP A CA 1
ATOM 727 C C . ASP A 1 98 ? 0.515 3.214 10.108 1.00 86.00 98 ASP A C 1
ATOM 729 O O . ASP A 1 98 ? 0.526 3.823 9.039 1.00 86.00 98 ASP A O 1
ATOM 733 N N . LEU A 1 99 ? 1.344 2.189 10.331 1.00 89.69 99 LEU A N 1
ATOM 734 C CA . LEU A 1 99 ? 2.396 1.741 9.421 1.00 89.69 99 LEU A CA 1
ATOM 735 C C . LEU A 1 99 ? 2.091 0.372 8.817 1.00 89.69 99 LEU A C 1
ATOM 737 O O . LEU A 1 99 ? 1.738 -0.579 9.511 1.00 89.69 99 LEU A O 1
ATOM 741 N N . VAL A 1 100 ? 2.342 0.239 7.515 1.00 89.75 100 VAL A N 1
ATOM 742 C CA . VAL A 1 100 ? 2.321 -1.049 6.818 1.00 89.75 100 VAL A CA 1
ATOM 743 C C . VAL A 1 100 ? 3.587 -1.219 5.994 1.00 89.75 100 VAL A C 1
ATOM 745 O O . VAL A 1 100 ? 3.865 -0.452 5.071 1.00 89.75 100 VAL A O 1
ATOM 748 N N . HIS A 1 101 ? 4.356 -2.255 6.314 1.00 90.12 101 HIS A N 1
ATOM 749 C CA . HIS A 1 101 ? 5.512 -2.691 5.546 1.00 90.12 101 HIS A CA 1
ATOM 750 C C . HIS A 1 101 ? 5.091 -3.750 4.537 1.00 90.12 101 HIS A C 1
ATOM 752 O O . HIS A 1 101 ? 4.531 -4.788 4.888 1.00 90.12 101 HIS A O 1
ATOM 758 N N . PHE A 1 102 ? 5.404 -3.508 3.272 1.00 88.88 102 PHE A N 1
ATOM 759 C CA . PHE A 1 102 ? 5.114 -4.436 2.192 1.00 88.88 102 PHE A CA 1
ATOM 760 C C . PHE A 1 102 ? 6.277 -4.496 1.202 1.00 88.88 102 PHE A C 1
ATOM 762 O O . PHE A 1 102 ? 7.196 -3.666 1.205 1.00 88.88 102 PHE A O 1
ATOM 769 N N . ARG A 1 103 ? 6.247 -5.522 0.354 1.00 87.81 103 ARG A N 1
ATOM 770 C CA . ARG A 1 103 ? 7.232 -5.746 -0.702 1.00 87.81 103 ARG A CA 1
ATOM 771 C C . ARG A 1 103 ? 6.581 -5.775 -2.077 1.00 87.81 103 ARG A C 1
ATOM 773 O O . ARG A 1 103 ? 5.503 -6.340 -2.240 1.00 87.81 103 ARG A O 1
ATOM 780 N N . VAL A 1 104 ? 7.285 -5.250 -3.075 1.00 85.06 104 VAL A N 1
ATOM 781 C CA . VAL A 1 104 ? 6.909 -5.309 -4.495 1.00 85.06 104 VAL A CA 1
ATOM 782 C C . VAL A 1 104 ? 8.050 -5.935 -5.289 1.00 85.06 104 VAL A C 1
ATOM 784 O O . VAL A 1 104 ? 9.226 -5.675 -5.028 1.00 85.06 104 VAL A O 1
ATOM 787 N N . SER A 1 105 ? 7.711 -6.799 -6.247 1.00 80.62 105 SER A N 1
ATOM 788 C CA . SER A 1 105 ? 8.685 -7.453 -7.128 1.00 80.62 105 SER A CA 1
ATOM 789 C C . SER A 1 105 ? 8.312 -7.210 -8.586 1.00 80.62 105 SER A C 1
ATOM 791 O O . SER A 1 105 ? 7.219 -7.577 -9.014 1.00 80.62 105 SER A O 1
ATOM 793 N N . THR A 1 106 ? 9.228 -6.627 -9.357 1.00 77.25 106 THR A N 1
ATOM 794 C CA . THR A 1 106 ? 9.045 -6.383 -10.796 1.00 77.25 106 THR A CA 1
ATOM 795 C C . THR A 1 106 ? 9.854 -7.377 -11.629 1.00 77.25 106 THR A C 1
ATOM 797 O O . THR A 1 106 ? 10.840 -7.946 -11.158 1.00 77.25 106 THR A O 1
ATOM 800 N N . ARG A 1 107 ? 9.465 -7.596 -12.887 1.00 72.06 107 ARG A N 1
ATOM 801 C CA . ARG A 1 107 ? 10.082 -8.581 -13.789 1.00 72.06 107 ARG A CA 1
ATOM 802 C C . ARG A 1 107 ? 11.473 -8.205 -14.220 1.00 72.06 107 ARG A C 1
ATOM 804 O O . ARG A 1 107 ? 12.369 -9.045 -14.170 1.00 72.06 107 ARG A O 1
ATOM 811 N N . ALA A 1 108 ? 11.664 -6.931 -14.526 1.00 66.94 108 ALA A N 1
ATOM 812 C CA . ALA A 1 108 ? 12.973 -6.370 -14.812 1.00 66.94 108 ALA A CA 1
ATOM 813 C C . ALA A 1 108 ? 13.966 -6.545 -13.642 1.00 66.94 108 ALA A C 1
ATOM 815 O O . ALA A 1 108 ? 15.173 -6.543 -13.861 1.00 66.94 108 ALA A O 1
ATOM 816 N N . HIS A 1 109 ? 13.476 -6.705 -12.405 1.00 66.19 109 HIS A N 1
ATOM 817 C CA . HIS A 1 109 ? 14.299 -6.714 -11.196 1.00 66.19 109 HIS A CA 1
ATOM 818 C C . HIS A 1 109 ? 13.868 -7.799 -10.197 1.00 66.19 109 HIS A C 1
ATOM 820 O O . HIS A 1 109 ? 13.870 -7.571 -8.991 1.00 66.19 109 HIS A O 1
ATOM 826 N N . SER A 1 110 ? 13.545 -9.008 -10.664 1.00 62.31 110 SER A N 1
ATOM 827 C CA . SER A 1 110 ? 12.974 -10.072 -9.815 1.00 62.31 110 SER A CA 1
ATOM 828 C C . SER A 1 110 ? 13.870 -10.505 -8.641 1.00 62.31 110 SER A C 1
ATOM 830 O O . SER A 1 110 ? 13.374 -10.954 -7.610 1.00 62.31 110 SER A O 1
ATOM 832 N N . CYS A 1 111 ? 15.191 -10.314 -8.742 1.00 58.38 111 CYS A N 1
ATOM 833 C CA . CYS A 1 111 ? 16.147 -10.561 -7.653 1.00 58.38 111 CYS A CA 1
ATOM 834 C C . CYS A 1 111 ? 16.238 -9.414 -6.625 1.00 58.38 111 CYS A C 1
ATOM 836 O O . CYS A 1 111 ? 16.878 -9.552 -5.580 1.00 58.38 111 CYS A O 1
ATOM 838 N N . ARG A 1 112 ? 15.629 -8.260 -6.916 1.00 67.00 112 ARG A N 1
ATOM 839 C CA . ARG A 1 112 ? 15.609 -7.058 -6.083 1.00 67.00 112 ARG A CA 1
ATOM 840 C C . ARG A 1 112 ? 14.162 -6.750 -5.688 1.00 67.00 112 ARG A C 1
ATOM 842 O O . ARG A 1 112 ? 13.454 -6.050 -6.391 1.00 67.00 112 ARG A O 1
ATOM 849 N N . ARG A 1 113 ? 13.760 -7.220 -4.505 1.00 75.75 113 ARG A N 1
ATOM 850 C CA . ARG A 1 113 ? 12.473 -6.860 -3.885 1.00 75.75 113 ARG A CA 1
ATOM 851 C C . ARG A 1 113 ? 12.518 -5.444 -3.331 1.00 75.75 113 ARG A C 1
ATOM 853 O O . ARG A 1 113 ? 13.398 -5.142 -2.518 1.00 75.75 113 ARG A O 1
ATOM 860 N N . ASP A 1 114 ? 11.624 -4.587 -3.789 1.00 83.56 114 ASP A N 1
ATOM 861 C CA . ASP A 1 114 ? 11.455 -3.241 -3.258 1.00 83.56 114 ASP A CA 1
ATOM 862 C C . ASP A 1 114 ? 10.647 -3.325 -1.968 1.00 83.56 114 ASP A C 1
ATOM 864 O O . ASP A 1 114 ? 9.525 -3.825 -1.970 1.00 83.56 114 ASP A O 1
ATOM 868 N N . HIS A 1 115 ? 11.250 -2.895 -0.861 1.00 87.25 115 HIS A N 1
ATOM 869 C CA . HIS A 1 115 ? 10.586 -2.823 0.434 1.00 87.25 115 HIS A CA 1
ATOM 870 C C . HIS A 1 115 ? 10.131 -1.390 0.667 1.00 87.25 115 HIS A C 1
ATOM 872 O O . HIS A 1 115 ? 10.923 -0.452 0.539 1.00 87.25 115 HIS A O 1
ATOM 878 N N . SER A 1 116 ? 8.870 -1.229 1.038 1.00 89.06 116 SER A N 1
ATOM 879 C CA . SER A 1 116 ? 8.263 0.078 1.240 1.00 89.06 116 SER A CA 1
ATOM 880 C C . SER A 1 116 ? 7.425 0.083 2.505 1.00 89.06 116 SER A C 1
ATOM 882 O O . SER A 1 116 ? 6.786 -0.911 2.844 1.00 89.06 116 SER A O 1
ATOM 884 N N . VAL A 1 117 ? 7.437 1.216 3.199 1.00 92.12 117 VAL A N 1
ATOM 885 C CA . VAL A 1 117 ? 6.585 1.473 4.355 1.00 92.12 117 VAL A CA 1
ATOM 886 C C . VAL A 1 117 ? 5.571 2.525 3.952 1.00 92.12 117 VAL A C 1
ATOM 888 O O . VAL A 1 117 ? 5.929 3.666 3.640 1.00 92.12 117 VAL A O 1
ATOM 891 N N . TYR A 1 118 ? 4.312 2.108 3.928 1.00 92.56 118 TYR A N 1
ATOM 892 C CA . TYR A 1 118 ? 3.163 2.990 3.859 1.00 92.56 118 TYR A CA 1
ATOM 893 C C . TYR A 1 118 ? 2.852 3.501 5.264 1.00 92.56 118 TYR A C 1
ATOM 895 O O . TYR A 1 118 ? 2.857 2.726 6.219 1.00 92.56 118 TYR A O 1
ATOM 903 N N . LYS A 1 119 ? 2.563 4.794 5.374 1.00 92.19 119 LYS A N 1
ATOM 904 C CA . LYS A 1 119 ? 2.057 5.425 6.586 1.00 92.19 119 LYS A CA 1
ATOM 905 C C . LYS A 1 119 ? 0.679 6.012 6.308 1.00 92.19 119 LYS A C 1
ATOM 907 O O . LYS A 1 119 ? 0.541 6.834 5.398 1.00 92.19 119 LYS A O 1
ATOM 912 N N . ALA A 1 120 ? -0.316 5.587 7.078 1.00 88.81 120 ALA A N 1
ATOM 913 C CA . ALA A 1 120 ? -1.678 6.082 7.003 1.00 88.81 120 ALA A CA 1
ATOM 914 C C . ALA A 1 120 ? -1.758 7.565 7.417 1.00 88.81 120 ALA A C 1
ATOM 916 O O . ALA A 1 120 ? -0.863 8.073 8.099 1.00 88.81 120 ALA A O 1
ATOM 917 N N . PRO A 1 121 ? -2.809 8.285 6.988 1.00 85.88 121 PRO A N 1
ATOM 918 C CA . PRO A 1 121 ? -3.020 9.659 7.421 1.00 85.88 121 PRO A CA 1
ATOM 919 C C . PRO A 1 121 ? -3.190 9.710 8.944 1.00 85.88 121 PRO A C 1
ATOM 921 O O . PRO A 1 121 ? -3.958 8.930 9.501 1.00 85.88 121 PRO A O 1
ATOM 924 N N . SER A 1 122 ? -2.484 10.621 9.614 1.00 79.25 122 SER A N 1
ATOM 925 C CA . SER A 1 122 ? -2.536 10.768 11.074 1.00 79.25 122 SER A CA 1
ATOM 926 C C . SER A 1 122 ? -2.188 12.197 11.492 1.00 79.25 122 SER A C 1
ATOM 928 O O . SER A 1 122 ? -1.280 12.817 10.925 1.00 79.25 122 SER A O 1
ATOM 930 N N . GLY A 1 123 ? -2.922 12.750 12.466 1.00 74.75 123 GLY A N 1
ATOM 931 C CA . GLY A 1 123 ? -2.646 14.070 13.046 1.00 74.75 123 GLY A CA 1
ATOM 932 C C . GLY A 1 123 ? -2.610 15.216 12.026 1.00 74.75 123 GLY A C 1
ATOM 933 O O . GLY A 1 123 ? -1.718 16.063 12.078 1.00 74.75 123 GLY A O 1
ATOM 934 N N . GLY A 1 124 ? -3.525 15.210 11.050 1.00 75.50 124 GLY A N 1
ATOM 935 C CA . GLY A 1 124 ? -3.604 16.220 9.985 1.00 75.50 124 GLY A CA 1
ATOM 936 C C . GLY A 1 124 ? -2.540 16.094 8.886 1.00 75.50 124 GLY A C 1
ATOM 937 O O . GLY A 1 124 ? -2.527 16.897 7.953 1.00 75.50 124 GLY A O 1
ATOM 938 N N . LYS A 1 125 ? -1.653 15.093 8.958 1.00 83.75 125 LYS A N 1
ATOM 939 C CA . LYS A 1 125 ? -0.727 14.753 7.873 1.00 83.75 125 LYS A CA 1
ATOM 940 C C . LYS A 1 125 ? -1.369 13.712 6.966 1.00 83.75 125 LYS A C 1
ATOM 942 O O . LYS A 1 125 ? -1.927 12.726 7.442 1.00 83.75 125 LYS A O 1
ATOM 947 N N . GLY A 1 126 ? -1.275 13.945 5.658 1.00 88.50 126 GLY A N 1
ATOM 948 C CA . GLY A 1 126 ? -1.716 12.992 4.644 1.00 88.50 126 GLY A CA 1
ATOM 949 C C . GLY A 1 126 ? -0.908 11.688 4.670 1.00 88.50 126 GLY A C 1
ATOM 950 O O . GLY A 1 126 ? 0.113 11.597 5.362 1.00 88.50 126 GLY A O 1
ATOM 951 N N . PRO A 1 127 ? -1.346 10.682 3.902 1.00 94.19 127 PRO A N 1
ATOM 952 C CA . PRO A 1 127 ? -0.641 9.414 3.815 1.00 94.19 127 PRO A CA 1
ATOM 953 C C . PRO A 1 127 ? 0.726 9.619 3.149 1.00 94.19 127 PRO A C 1
ATOM 955 O O . PRO A 1 127 ? 0.913 10.517 2.323 1.00 94.19 127 PRO A O 1
ATOM 958 N N . SER A 1 128 ? 1.701 8.782 3.491 1.00 94.44 128 SER A N 1
ATOM 959 C CA . SER A 1 128 ? 3.039 8.866 2.898 1.00 94.44 128 SER A CA 1
ATOM 960 C C . SER A 1 128 ? 3.617 7.493 2.611 1.00 94.44 128 SER A C 1
ATOM 962 O O . SER A 1 128 ? 3.234 6.492 3.213 1.00 94.44 128 SER A O 1
ATOM 964 N N . LEU A 1 129 ? 4.534 7.449 1.648 1.00 94.19 129 LEU A N 1
ATOM 965 C CA . LEU A 1 129 ? 5.191 6.226 1.230 1.00 94.19 129 LEU A CA 1
ATOM 966 C C . LEU A 1 129 ? 6.694 6.453 1.225 1.00 94.19 129 LEU A C 1
ATOM 968 O O . LEU A 1 129 ? 7.202 7.337 0.539 1.00 94.19 129 LEU A O 1
ATOM 972 N N . SER A 1 130 ? 7.405 5.629 1.984 1.00 92.25 130 SER A N 1
ATOM 973 C CA . SER A 1 130 ? 8.864 5.644 2.029 1.00 92.25 130 SER A CA 1
ATOM 974 C C . SER A 1 130 ? 9.410 4.322 1.514 1.00 92.25 130 SER A C 1
ATOM 976 O O . SER A 1 130 ? 8.938 3.241 1.869 1.00 92.25 130 SER A O 1
ATOM 978 N N . ARG A 1 131 ? 10.408 4.399 0.635 1.00 89.75 131 ARG A N 1
ATOM 979 C CA . ARG A 1 131 ? 11.165 3.226 0.209 1.00 89.75 131 ARG A CA 1
ATOM 980 C C . ARG A 1 131 ? 12.243 2.955 1.249 1.00 89.75 131 ARG A C 1
ATOM 982 O O . ARG A 1 131 ? 13.019 3.850 1.568 1.00 89.75 131 ARG A O 1
ATOM 989 N N . LEU A 1 132 ? 12.314 1.722 1.737 1.00 84.69 132 LEU A N 1
ATOM 990 C CA . LEU A 1 132 ? 13.402 1.289 2.600 1.00 84.69 132 LEU A CA 1
ATOM 991 C C . LEU A 1 132 ? 14.631 0.999 1.745 1.00 84.69 132 LEU A C 1
ATOM 993 O O . LEU A 1 132 ? 14.584 0.190 0.811 1.00 84.69 132 LEU A O 1
ATOM 997 N N . GLU A 1 133 ? 15.746 1.648 2.068 1.00 72.25 133 GLU A N 1
ATOM 998 C CA . GLU A 1 133 ? 17.029 1.247 1.512 1.00 72.25 133 GLU A CA 1
ATOM 999 C C . GLU A 1 133 ? 17.361 -0.151 2.021 1.00 72.25 133 GLU A C 1
ATOM 1001 O O . GLU A 1 133 ? 17.259 -0.451 3.212 1.00 72.25 133 GLU A O 1
ATOM 1006 N N . ARG A 1 134 ? 17.708 -1.047 1.096 1.00 61.78 134 ARG A N 1
ATOM 1007 C CA . ARG A 1 134 ? 18.065 -2.408 1.474 1.00 61.78 134 ARG A CA 1
ATOM 1008 C C . ARG A 1 134 ? 19.396 -2.323 2.236 1.00 61.78 134 ARG A C 1
ATOM 1010 O O . ARG A 1 134 ? 20.354 -1.835 1.632 1.00 61.78 134 ARG A O 1
ATOM 1017 N N . PRO A 1 135 ? 19.492 -2.792 3.495 1.00 53.78 135 PRO A N 1
ATOM 1018 C CA . PRO A 1 135 ? 20.785 -2.885 4.158 1.00 53.78 135 PRO A CA 1
ATOM 1019 C C . PRO A 1 135 ? 21.712 -3.766 3.313 1.00 53.78 135 PRO A C 1
ATOM 1021 O O . PRO A 1 135 ? 21.244 -4.665 2.601 1.00 53.78 135 PRO A O 1
ATOM 1024 N N . ASP A 1 136 ? 23.008 -3.450 3.337 1.00 52.47 136 ASP A N 1
ATOM 1025 C CA . ASP A 1 136 ? 24.005 -3.999 2.421 1.00 52.47 136 ASP A CA 1
ATOM 1026 C C . ASP A 1 136 ? 23.862 -5.508 2.204 1.00 52.47 136 ASP A C 1
ATOM 1028 O O . ASP A 1 136 ? 23.654 -6.289 3.136 1.00 52.47 136 ASP A O 1
ATOM 1032 N N . ARG A 1 137 ? 24.033 -5.931 0.943 1.00 49.47 137 ARG A N 1
ATOM 1033 C CA . ARG A 1 137 ? 23.880 -7.326 0.476 1.00 49.47 137 ARG A CA 1
ATOM 103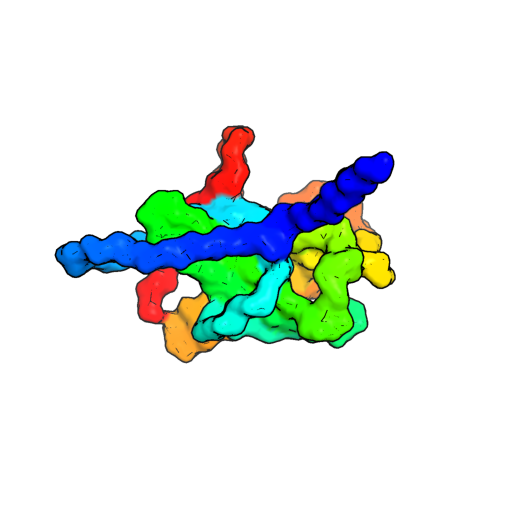4 C C . ARG A 1 137 ? 24.709 -8.348 1.268 1.00 49.47 137 ARG A C 1
ATOM 1036 O O . ARG A 1 137 ? 24.441 -9.540 1.148 1.00 49.47 137 ARG A O 1
ATOM 1043 N N . TYR A 1 138 ? 25.676 -7.899 2.063 1.00 48.06 138 TYR A N 1
ATOM 1044 C CA . TYR A 1 138 ? 26.516 -8.716 2.935 1.00 48.06 138 TYR A CA 1
ATOM 1045 C C . TYR A 1 138 ? 25.849 -9.136 4.257 1.00 48.06 138 TYR A C 1
ATOM 1047 O O . TYR A 1 138 ? 26.362 -10.027 4.926 1.00 48.06 138 TYR A O 1
ATOM 1055 N N . LEU A 1 139 ? 24.681 -8.591 4.612 1.00 48.78 139 LEU A N 1
ATOM 1056 C CA . LEU A 1 139 ? 23.901 -9.024 5.784 1.00 48.78 139 LEU A CA 1
ATOM 1057 C C . LEU A 1 139 ? 22.910 -10.170 5.478 1.00 48.78 139 LEU A C 1
ATOM 1059 O O . LEU A 1 139 ? 22.093 -10.535 6.318 1.00 48.78 139 LEU A O 1
ATOM 1063 N N . ASN A 1 140 ? 22.992 -10.788 4.293 1.00 43.66 140 ASN A N 1
ATOM 1064 C CA . ASN A 1 140 ? 22.024 -11.780 3.796 1.00 43.66 140 ASN A CA 1
ATOM 1065 C C . ASN A 1 140 ? 22.130 -13.202 4.383 1.00 43.66 140 ASN A C 1
ATOM 1067 O O . ASN A 1 140 ? 21.557 -14.137 3.827 1.00 43.66 140 ASN A O 1
ATOM 1071 N N . TYR A 1 141 ? 22.814 -13.403 5.510 1.00 36.47 141 TYR A N 1
ATOM 1072 C CA . TYR A 1 141 ? 22.823 -14.707 6.179 1.00 36.47 141 TYR A CA 1
ATOM 1073 C C . TYR A 1 141 ? 22.564 -14.582 7.670 1.00 36.47 141 TYR A C 1
ATOM 1075 O O . TYR A 1 141 ? 23.399 -14.910 8.506 1.00 36.47 141 TYR A O 1
ATOM 1083 N N . ARG A 1 142 ? 21.373 -14.102 8.006 1.00 36.09 142 ARG A N 1
ATOM 1084 C CA . ARG A 1 142 ? 20.630 -14.503 9.200 1.00 36.09 142 ARG A CA 1
ATOM 1085 C C . ARG A 1 142 ? 19.228 -13.953 9.030 1.00 36.09 142 ARG A C 1
ATOM 1087 O O . ARG A 1 142 ? 19.068 -12.777 8.725 1.00 36.09 142 ARG A O 1
ATOM 1094 N N . ARG A 1 143 ? 18.248 -14.853 9.149 1.00 38.44 143 ARG A N 1
ATOM 1095 C CA . ARG A 1 143 ? 16.812 -14.580 9.290 1.00 38.44 143 ARG A CA 1
ATOM 1096 C C . ARG A 1 143 ? 16.602 -13.149 9.771 1.00 38.44 143 ARG A C 1
ATOM 1098 O O . ARG A 1 143 ? 16.967 -12.852 10.903 1.00 38.44 143 ARG A O 1
ATOM 1105 N N . THR A 1 144 ? 16.089 -12.277 8.907 1.00 41.78 144 THR A N 1
ATOM 1106 C CA . THR A 1 144 ? 15.914 -10.849 9.198 1.00 41.78 144 THR A CA 1
ATOM 1107 C C . THR A 1 144 ? 14.706 -10.643 10.116 1.00 41.78 144 THR A C 1
ATOM 1109 O O . THR A 1 144 ? 13.787 -9.893 9.825 1.00 41.78 144 THR A O 1
ATOM 1112 N N . THR A 1 145 ? 14.698 -11.347 11.246 1.00 41.84 145 THR A N 1
ATOM 1113 C CA . THR A 1 145 ? 14.175 -10.821 12.496 1.00 41.84 145 THR A CA 1
ATOM 1114 C C . THR A 1 145 ? 15.252 -9.852 12.964 1.00 41.84 145 THR A C 1
ATOM 1116 O O . THR A 1 145 ? 16.346 -10.292 13.288 1.00 41.84 145 THR A O 1
ATOM 1119 N N . ILE A 1 146 ? 14.975 -8.557 12.856 1.00 40.56 146 ILE A N 1
ATOM 1120 C CA . ILE A 1 146 ? 15.634 -7.377 13.451 1.00 40.56 146 ILE A CA 1
ATOM 1121 C C . ILE A 1 146 ? 15.535 -6.278 12.391 1.00 40.56 146 ILE A C 1
ATOM 1123 O O . ILE A 1 146 ? 16.460 -6.008 11.636 1.00 40.56 146 ILE A O 1
ATOM 1127 N N . TRP A 1 147 ? 14.342 -5.700 12.311 1.00 37.69 147 TRP A N 1
ATOM 1128 C CA . TRP A 1 147 ? 14.163 -4.250 12.265 1.00 37.69 147 TRP A CA 1
ATOM 1129 C C . TRP A 1 147 ? 12.845 -3.877 12.931 1.00 37.69 147 TRP A C 1
ATOM 1131 O O . TRP A 1 147 ? 12.162 -2.990 12.470 1.00 37.69 147 TRP A O 1
ATOM 1141 N N . LEU A 1 148 ? 12.461 -4.557 14.013 1.00 34.94 148 LEU A N 1
ATOM 1142 C CA . LEU A 1 148 ? 11.274 -4.202 14.785 1.00 34.94 148 LEU A CA 1
ATOM 1143 C C . LEU A 1 148 ? 11.560 -4.516 16.254 1.00 34.94 148 LEU A C 1
ATOM 1145 O O . LEU A 1 148 ? 11.186 -5.571 16.753 1.00 34.94 148 LEU A O 1
ATOM 1149 N N . HIS A 1 149 ? 12.282 -3.638 16.952 1.00 29.59 149 HIS A N 1
ATOM 1150 C CA . HIS A 1 149 ? 12.427 -3.793 18.406 1.00 29.59 149 HIS A CA 1
ATOM 1151 C C . HIS A 1 149 ? 11.159 -3.362 19.179 1.00 29.59 149 HIS A C 1
ATOM 1153 O O . HIS A 1 149 ? 11.175 -3.380 20.404 1.00 29.59 149 HIS A O 1
ATOM 1159 N N . SER A 1 150 ? 10.068 -3.040 18.468 1.00 32.88 150 SER A N 1
ATOM 1160 C CA . SER A 1 150 ? 8.705 -2.868 18.994 1.00 32.88 150 SER A CA 1
ATOM 1161 C C . SER A 1 150 ? 7.651 -3.118 17.902 1.00 32.88 150 SER A C 1
ATOM 1163 O O . SER A 1 150 ? 6.852 -2.242 17.613 1.00 32.88 150 SER A O 1
ATOM 1165 N N . ILE A 1 151 ? 7.658 -4.281 17.246 1.00 36.88 151 ILE A N 1
ATOM 1166 C CA . ILE A 1 151 ? 6.402 -4.802 16.677 1.00 36.88 151 ILE A CA 1
ATOM 1167 C C . ILE A 1 151 ? 6.065 -6.029 17.481 1.00 36.88 151 ILE A C 1
ATOM 1169 O O . ILE A 1 151 ? 6.893 -6.936 17.619 1.00 36.88 151 ILE A O 1
ATOM 1173 N N . ALA A 1 152 ? 4.860 -6.036 18.033 1.00 33.16 152 ALA A N 1
ATOM 1174 C CA . ALA A 1 152 ? 4.291 -7.209 18.653 1.00 33.16 152 ALA A CA 1
ATOM 1175 C C . ALA A 1 152 ? 4.068 -8.266 17.560 1.00 33.16 152 ALA A C 1
ATOM 1177 O O . ALA A 1 152 ? 2.987 -8.412 16.998 1.00 33.16 152 ALA A O 1
ATOM 1178 N N . VAL A 1 153 ? 5.119 -9.023 17.236 1.00 37.69 153 VAL A N 1
ATOM 1179 C CA . VAL A 1 153 ? 4.998 -10.241 16.440 1.00 37.69 153 VAL A CA 1
ATOM 1180 C C . VAL A 1 153 ? 4.254 -11.248 17.310 1.00 37.69 153 VAL A C 1
ATOM 1182 O O . VAL A 1 153 ? 4.855 -11.982 18.095 1.00 37.69 153 VAL A O 1
ATOM 1185 N N . SER A 1 154 ? 2.929 -11.275 17.189 1.00 35.53 154 SER A N 1
ATOM 1186 C CA . SER A 1 154 ? 2.137 -12.408 17.646 1.00 35.53 154 SER A CA 1
ATOM 1187 C C . SER A 1 154 ? 2.468 -13.587 16.735 1.00 35.53 154 SER A C 1
ATOM 1189 O O . SER A 1 154 ? 1.911 -13.756 15.652 1.00 35.53 154 SER A O 1
ATOM 1191 N N . ALA A 1 155 ? 3.448 -14.387 17.149 1.00 36.81 155 ALA A N 1
ATOM 1192 C CA . ALA A 1 155 ? 3.680 -15.705 16.589 1.00 36.81 155 ALA A CA 1
ATOM 1193 C C . ALA A 1 155 ? 2.511 -16.617 16.998 1.00 36.81 155 ALA A C 1
ATOM 1195 O O . ALA A 1 155 ? 2.548 -17.277 18.033 1.00 36.81 155 ALA A O 1
ATOM 1196 N N . GLY A 1 156 ? 1.458 -16.629 16.184 1.00 30.53 156 GLY A N 1
ATOM 1197 C CA . GLY A 1 156 ? 0.313 -17.524 16.309 1.00 30.53 156 GLY A CA 1
ATOM 1198 C C . GLY A 1 156 ? 0.118 -18.297 15.012 1.00 30.53 156 GLY A C 1
ATOM 1199 O O . GLY A 1 156 ? -0.179 -17.720 13.975 1.00 30.53 156 GLY A O 1
ATOM 1200 N N . LEU A 1 157 ? 0.345 -19.604 15.075 1.00 33.94 157 LEU A N 1
ATOM 1201 C CA . LEU A 1 157 ? 0.254 -20.575 13.986 1.00 33.94 157 LEU A CA 1
ATOM 1202 C C . LEU A 1 157 ? -0.967 -20.383 13.058 1.00 33.94 157 LEU A C 1
ATOM 1204 O O . LEU A 1 157 ? -2.107 -20.407 13.507 1.00 33.94 157 LEU A O 1
ATOM 1208 N N . GLY A 1 158 ? -0.715 -20.346 11.746 1.00 34.38 158 GLY A N 1
ATOM 1209 C CA . GLY A 1 158 ? -1.588 -20.992 10.757 1.00 34.38 158 GLY A CA 1
ATOM 1210 C C . GLY A 1 158 ? -2.868 -20.285 10.302 1.00 34.38 158 GLY A C 1
ATOM 1211 O O . GLY A 1 158 ? -3.685 -20.952 9.674 1.00 34.38 158 GLY A O 1
ATOM 1212 N N . ILE A 1 159 ? -3.060 -18.985 10.550 1.00 31.39 159 ILE A N 1
ATOM 1213 C CA . ILE A 1 159 ? -4.210 -18.238 10.007 1.00 31.39 159 ILE A CA 1
ATOM 1214 C C . ILE A 1 159 ? -3.717 -16.914 9.409 1.00 31.39 159 ILE A C 1
ATOM 1216 O O . ILE A 1 159 ? -3.043 -16.132 10.070 1.00 31.39 159 ILE A O 1
ATOM 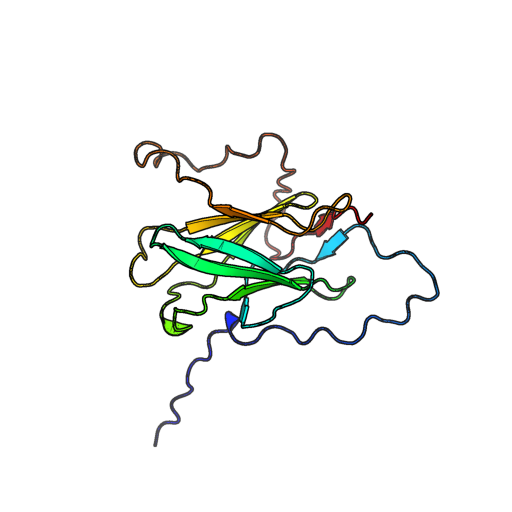1220 N N . SER A 1 160 ? -4.010 -16.687 8.128 1.00 39.16 160 SER A N 1
ATOM 1221 C CA . SER A 1 160 ? -3.510 -15.599 7.273 1.00 39.16 160 SER A CA 1
ATOM 1222 C C . SER A 1 160 ? -4.155 -14.232 7.545 1.00 39.16 160 SER A C 1
ATOM 1224 O O . SER A 1 160 ? -4.457 -13.492 6.611 1.00 39.16 160 SER A O 1
ATOM 1226 N N . THR A 1 161 ? -4.419 -13.887 8.803 1.00 35.97 161 THR A N 1
ATOM 1227 C CA . THR A 1 161 ? -5.163 -12.669 9.147 1.00 35.97 161 THR A CA 1
ATOM 1228 C C . THR A 1 161 ? -4.539 -11.994 10.357 1.00 35.97 161 THR A C 1
ATOM 1230 O O . THR A 1 161 ? -4.463 -12.586 11.431 1.00 35.97 161 THR A O 1
ATOM 1233 N N . TRP A 1 162 ? -4.101 -10.746 10.173 1.00 42.88 162 TRP A N 1
ATOM 1234 C CA . TRP A 1 162 ? -3.563 -9.912 11.245 1.00 42.88 162 TRP A CA 1
ATOM 1235 C C . TRP A 1 162 ? -4.611 -8.896 11.687 1.00 42.88 162 TRP A C 1
ATOM 1237 O O . TRP A 1 162 ? -5.309 -8.298 10.865 1.00 42.88 162 TRP A O 1
ATOM 1247 N N . CYS A 1 163 ? -4.719 -8.731 13.003 1.00 38.25 163 CYS A N 1
ATOM 1248 C CA . CYS A 1 163 ? -5.519 -7.696 13.636 1.00 38.25 163 CYS A CA 1
ATOM 1249 C C . CYS A 1 163 ? -4.580 -6.518 13.915 1.00 38.25 163 CYS A C 1
ATOM 1251 O O . CYS A 1 163 ? -3.705 -6.631 14.773 1.00 38.25 163 CYS A O 1
ATOM 1253 N N . CYS A 1 164 ? -4.701 -5.433 13.153 1.00 43.25 164 CYS A N 1
ATOM 1254 C CA . CYS A 1 164 ? -3.843 -4.256 13.304 1.00 43.25 164 CYS A CA 1
ATOM 1255 C C . CYS A 1 164 ? -4.649 -3.131 13.944 1.00 43.25 164 CYS A C 1
ATOM 1257 O O . CYS A 1 164 ? -5.697 -2.758 13.416 1.00 43.25 164 CYS A O 1
ATOM 1259 N N . THR A 1 165 ? -4.168 -2.592 15.063 1.00 37.72 165 THR A N 1
ATOM 1260 C CA . THR A 1 165 ? -4.744 -1.402 15.701 1.00 37.72 165 THR A CA 1
ATOM 1261 C C . THR A 1 165 ? -4.364 -0.180 14.869 1.00 37.72 165 THR A C 1
ATOM 1263 O O . THR A 1 165 ? -3.182 0.043 14.682 1.00 37.72 165 THR A O 1
ATOM 1266 N N . ILE A 1 166 ? -5.318 0.609 14.379 1.00 41.66 166 ILE A N 1
ATOM 126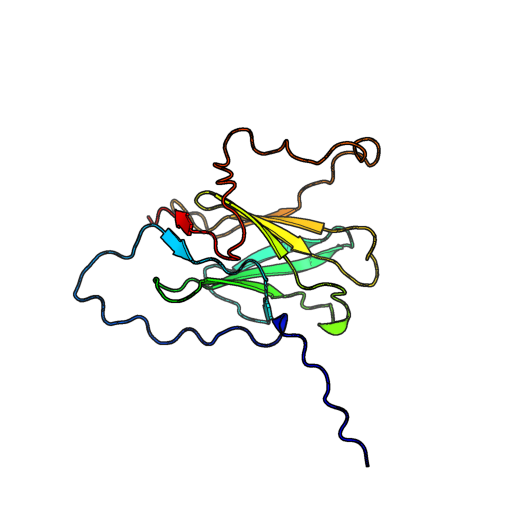7 C CA . ILE A 1 166 ? -5.085 1.901 13.724 1.00 41.66 166 ILE A CA 1
ATOM 1268 C C . ILE A 1 166 ? -5.779 2.971 14.579 1.00 41.66 166 ILE A C 1
ATOM 1270 O O . ILE A 1 166 ? -7.011 2.956 14.683 1.00 41.66 166 ILE A O 1
ATOM 1274 N N . PRO A 1 167 ? -5.041 3.898 15.211 1.00 34.38 167 PRO A N 1
ATOM 1275 C CA . PRO A 1 167 ? -5.662 5.031 15.879 1.00 34.38 167 PRO A CA 1
ATOM 1276 C C . PRO A 1 167 ? -6.176 6.027 14.828 1.00 34.38 167 PRO A C 1
ATOM 1278 O O . PRO A 1 167 ? -5.397 6.610 14.077 1.00 34.38 167 PRO A O 1
ATOM 1281 N N . TRP A 1 168 ? -7.494 6.222 14.774 1.00 33.19 168 TRP A N 1
ATOM 1282 C CA . TRP A 1 168 ? -8.115 7.306 14.011 1.00 33.19 168 TRP A CA 1
ATOM 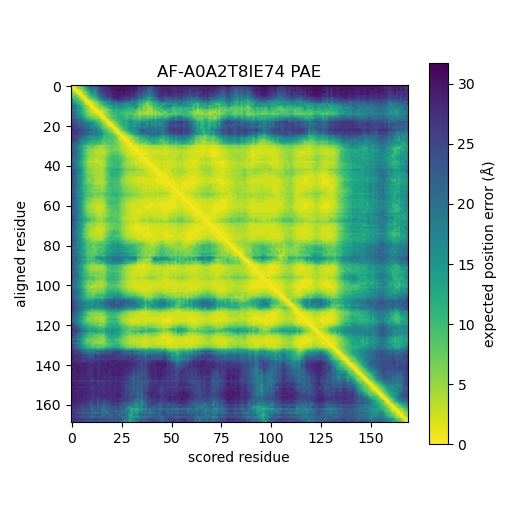1283 C C . TRP A 1 168 ? -8.126 8.586 14.862 1.00 33.19 168 TRP A C 1
ATOM 1285 O O . TRP A 1 168 ? -8.571 8.552 16.010 1.00 33.19 168 TRP A O 1
ATOM 1295 N N . THR A 1 169 ? -7.673 9.710 14.300 1.00 37.88 169 THR A N 1
ATOM 1296 C CA . 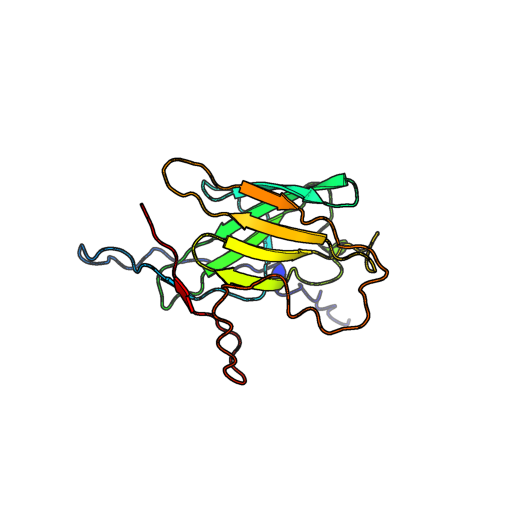THR A 1 169 ? -7.956 11.068 14.805 1.00 37.88 169 THR A CA 1
ATOM 1297 C C . THR A 1 169 ? -8.399 11.955 13.664 1.00 37.88 169 THR A C 1
ATOM 1299 O O . THR A 1 169 ? -7.638 11.990 12.667 1.00 37.88 169 THR A O 1
#

Mean predicted aligned error: 12.44 Å

Sequence (169 aa):
MSAQVSSVHPSLCPPRHGHPPDDGGAPPPSWVLLDLHAYVADRENATSAYGVMSNGEAIRVTFCTAPPPLVSYICVWCPNLLPSELVMEPTVEAAEEDLVHFRVSTRA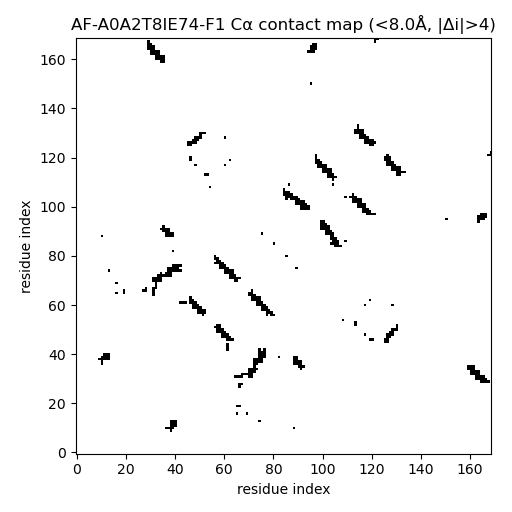HSCRRDHSVYKAPSGGKGPSLSRLERPDRYLNYRRTTIWLHSIAVSAGLGISTWCCTIPWT

Foldseek 3Di:
DDPPPPPPDVLQDDDDADPAPPPVPDDAALKFKEFQFEHADDDDDQFKAWDAFPVRFIKIKHWATGGPPDYTYIYIYGPPDDPVQFVDTWGFPDAEAQKTWIWTAGNVRNVDIWIKIWGGDDDNRTIYIDTDDDPDPVVPPDDPPPPPPDDPPPPDPDDRIDIYRYDDD